Protein AF-A0A5C3N6C1-F1 (afdb_monomer)

Structure (mmCIF, N/CA/C/O backbone):
data_AF-A0A5C3N6C1-F1
#
_entry.id   AF-A0A5C3N6C1-F1
#
loop_
_atom_site.group_PDB
_atom_site.id
_atom_site.type_symbol
_atom_site.label_atom_id
_atom_site.label_alt_id
_atom_site.label_comp_id
_atom_site.label_asym_id
_atom_site.label_entity_id
_atom_site.label_seq_id
_atom_site.pdbx_PDB_ins_code
_atom_site.Cartn_x
_atom_site.Cartn_y
_atom_site.Cartn_z
_atom_site.occupancy
_atom_site.B_iso_or_equiv
_atom_site.auth_seq_id
_atom_site.auth_comp_id
_atom_site.auth_asym_id
_atom_site.auth_atom_id
_atom_site.pdbx_PDB_model_num
ATOM 1 N N . MET A 1 1 ? -7.745 -26.606 -35.638 1.00 42.84 1 MET A N 1
ATOM 2 C CA . MET A 1 1 ? -8.117 -26.390 -34.227 1.00 42.84 1 MET A CA 1
ATOM 3 C C . MET A 1 1 ? -8.055 -27.722 -33.511 1.00 42.84 1 MET A C 1
ATOM 5 O O . MET A 1 1 ? -8.622 -28.673 -34.033 1.00 42.84 1 MET A O 1
ATOM 9 N N . PRO A 1 2 ? -7.342 -27.792 -32.382 1.00 32.56 2 PRO A N 1
ATOM 10 C CA . PRO A 1 2 ? -7.834 -28.595 -31.274 1.00 32.56 2 PRO A CA 1
ATOM 11 C C . PRO A 1 2 ? -7.885 -27.796 -29.965 1.00 32.56 2 PRO A C 1
ATOM 13 O O . PRO A 1 2 ? -7.080 -26.894 -29.722 1.00 32.56 2 PRO A O 1
ATOM 16 N N . ASP A 1 3 ? -8.876 -28.164 -29.162 1.00 33.19 3 ASP A N 1
ATOM 17 C CA . ASP A 1 3 ? -9.149 -27.728 -27.801 1.00 33.19 3 ASP A CA 1
ATOM 18 C C . ASP A 1 3 ? -7.950 -27.902 -26.864 1.00 33.19 3 ASP A C 1
ATOM 20 O O . ASP A 1 3 ? -7.350 -28.975 -26.787 1.00 33.19 3 ASP A O 1
ATOM 24 N N . VAL A 1 4 ? -7.669 -26.873 -26.061 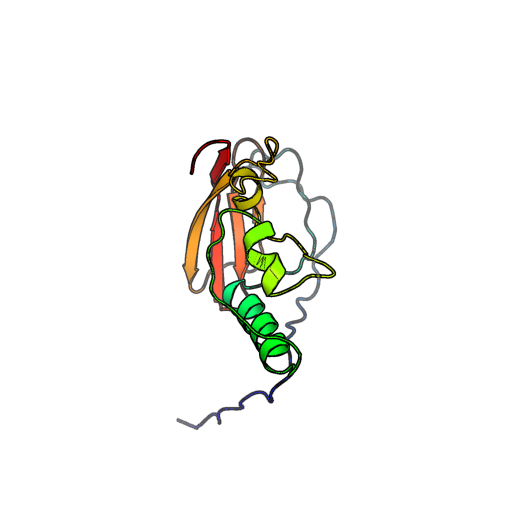1.00 37.34 4 VAL A N 1
ATOM 25 C CA . VAL A 1 4 ? -6.938 -27.036 -24.800 1.00 37.34 4 VAL A CA 1
ATOM 26 C C . VAL A 1 4 ? -7.875 -26.640 -23.671 1.00 37.34 4 VAL A C 1
ATOM 28 O O . VAL A 1 4 ? -8.143 -25.471 -23.401 1.00 37.34 4 VAL A O 1
ATOM 31 N N . CYS A 1 5 ? -8.388 -27.701 -23.063 1.00 30.28 5 CYS A N 1
ATOM 32 C CA . CYS A 1 5 ? -9.184 -27.770 -21.858 1.00 30.28 5 CYS A CA 1
ATOM 33 C C . CYS A 1 5 ? -8.723 -26.769 -20.785 1.00 30.28 5 CYS A C 1
ATOM 35 O O . CYS A 1 5 ? -7.548 -26.708 -20.418 1.00 30.28 5 CYS A O 1
ATOM 37 N N . SER A 1 6 ? -9.679 -26.011 -20.244 1.00 43.25 6 SER A N 1
ATOM 38 C CA . SER A 1 6 ? -9.482 -25.141 -19.091 1.00 43.25 6 SER A CA 1
ATOM 39 C C . SER A 1 6 ? -9.089 -25.967 -17.862 1.00 43.25 6 SER A C 1
ATOM 41 O O . SER A 1 6 ? -9.940 -26.608 -17.243 1.00 43.25 6 SER A O 1
ATOM 43 N N . SER A 1 7 ? -7.822 -25.935 -17.457 1.00 37.44 7 SER A N 1
ATOM 44 C CA . SER A 1 7 ? -7.437 -26.379 -16.118 1.00 37.44 7 SER A CA 1
ATOM 45 C C . SER A 1 7 ? -7.660 -25.221 -15.145 1.00 37.44 7 SER A C 1
ATOM 47 O O . SER A 1 7 ? -6.820 -24.326 -15.023 1.00 37.44 7 SER A O 1
ATOM 49 N N . ARG A 1 8 ? -8.817 -25.200 -14.475 1.00 34.34 8 ARG A N 1
ATOM 50 C CA . ARG A 1 8 ? -9.004 -24.365 -13.282 1.00 34.34 8 ARG A CA 1
ATOM 51 C C . ARG A 1 8 ? -8.090 -24.908 -12.185 1.00 34.34 8 ARG A C 1
ATOM 53 O O . ARG A 1 8 ? -8.181 -26.084 -11.846 1.00 34.34 8 ARG A O 1
ATOM 60 N N . SER A 1 9 ? -7.221 -24.063 -11.646 1.00 38.84 9 SER A N 1
ATOM 61 C CA . SER A 1 9 ? -6.428 -24.386 -10.458 1.00 38.84 9 SER A CA 1
ATOM 62 C C . SER A 1 9 ? -7.362 -24.579 -9.251 1.00 38.84 9 SER A C 1
ATOM 64 O O . SER A 1 9 ? -8.308 -23.797 -9.111 1.00 38.84 9 SER A O 1
ATOM 66 N N . PRO A 1 10 ? -7.142 -25.583 -8.383 1.00 37.09 10 PRO A N 1
ATOM 67 C CA . PRO A 1 10 ? -7.954 -25.769 -7.184 1.00 37.09 10 PRO A CA 1
ATOM 68 C C . PRO A 1 10 ? -7.768 -24.609 -6.182 1.00 37.09 10 PRO A C 1
ATOM 70 O O . PRO A 1 10 ? -6.730 -23.935 -6.200 1.00 37.09 10 PRO A O 1
ATOM 73 N N . PRO A 1 11 ? -8.751 -24.358 -5.294 1.00 35.53 11 PRO A N 1
ATOM 74 C CA . PRO A 1 11 ? -8.662 -23.295 -4.297 1.00 35.53 11 PRO A CA 1
ATOM 75 C C . PRO A 1 11 ? -7.517 -23.588 -3.317 1.00 35.53 11 PRO A C 1
ATOM 77 O O . PRO A 1 11 ? -7.449 -24.679 -2.759 1.00 35.53 11 PRO A O 1
ATOM 80 N N . GLY A 1 12 ? -6.622 -22.618 -3.107 1.00 44.41 12 GLY A N 1
ATOM 81 C CA . GLY A 1 12 ? -5.518 -22.718 -2.139 1.00 44.41 12 GLY A CA 1
ATOM 82 C C . GLY A 1 12 ? -4.121 -22.918 -2.737 1.00 44.41 12 GLY A C 1
ATOM 83 O O . GLY A 1 12 ? -3.141 -22.923 -1.997 1.00 44.41 12 GLY A O 1
ATOM 84 N N . GLN A 1 13 ? -3.988 -23.028 -4.062 1.00 40.03 13 GLN A N 1
ATOM 85 C CA . GLN A 1 13 ? -2.681 -23.129 -4.714 1.00 40.03 13 GLN A CA 1
ATOM 86 C C . GLN A 1 13 ? -2.211 -21.753 -5.211 1.00 40.03 13 GLN A C 1
ATOM 88 O O . GLN A 1 13 ? -2.852 -21.142 -6.068 1.00 40.03 13 GLN A O 1
ATOM 93 N N . LEU A 1 14 ? -1.086 -21.256 -4.676 1.00 42.78 14 LEU A N 1
ATOM 94 C CA . LEU A 1 14 ? -0.426 -20.043 -5.176 1.00 42.78 14 LEU A CA 1
ATOM 95 C C . LEU A 1 14 ? -0.193 -20.167 -6.694 1.00 42.78 14 LEU A C 1
ATOM 97 O O . LEU A 1 14 ? 0.374 -21.172 -7.138 1.00 42.78 14 LEU A O 1
ATOM 101 N N . PRO A 1 15 ? -0.595 -19.174 -7.506 1.00 41.94 15 PRO A N 1
ATOM 102 C CA . PRO A 1 15 ? -0.443 -19.261 -8.948 1.00 41.94 15 PRO A CA 1
ATOM 103 C C . PRO A 1 15 ? 1.047 -19.243 -9.314 1.00 41.94 15 PRO A C 1
ATOM 105 O O . PRO A 1 15 ? 1.757 -18.280 -9.048 1.00 41.94 15 PRO A O 1
ATOM 108 N N . HIS A 1 16 ? 1.494 -20.341 -9.928 1.00 44.12 16 HIS A N 1
ATOM 109 C CA . HIS A 1 16 ? 2.732 -20.509 -10.692 1.00 44.12 16 HIS A CA 1
ATOM 110 C C . HIS A 1 16 ? 3.988 -19.820 -10.128 1.00 44.12 16 HIS A C 1
ATOM 112 O O . HIS A 1 16 ? 4.385 -18.738 -10.561 1.00 44.12 16 HIS A O 1
ATOM 118 N N . ARG A 1 17 ? 4.721 -20.537 -9.269 1.00 36.84 17 ARG A N 1
ATOM 119 C CA . ARG A 1 17 ? 6.146 -20.272 -9.030 1.00 36.84 17 ARG A CA 1
ATOM 120 C C . ARG A 1 17 ? 6.921 -20.554 -10.322 1.00 36.84 17 ARG A C 1
ATOM 122 O O . ARG A 1 17 ? 7.340 -21.681 -10.563 1.00 36.84 17 ARG A O 1
ATOM 129 N N . LYS A 1 18 ? 7.122 -19.543 -11.168 1.00 31.64 18 LYS A N 1
ATOM 130 C CA . LYS A 1 18 ? 8.184 -19.605 -12.178 1.00 31.64 18 LYS A CA 1
ATOM 131 C C . LYS A 1 18 ? 9.514 -19.495 -11.436 1.00 31.64 18 LYS A C 1
ATOM 133 O O . LYS A 1 18 ? 9.838 -18.426 -10.929 1.00 31.64 18 LYS A O 1
ATOM 138 N N . SER A 1 19 ? 10.268 -20.590 -11.331 1.00 30.69 19 SER A N 1
ATOM 139 C CA . SER A 1 19 ? 11.676 -20.493 -10.947 1.00 30.69 19 SER A CA 1
ATOM 140 C C . SER A 1 19 ? 12.424 -19.845 -12.107 1.00 30.69 19 SER A C 1
ATOM 142 O O . SER A 1 19 ? 12.653 -20.470 -13.141 1.00 30.69 19 SER A O 1
ATOM 144 N N . ILE A 1 20 ? 12.751 -18.569 -11.955 1.00 37.72 20 ILE A N 1
ATOM 145 C CA . ILE A 1 20 ? 13.716 -17.900 -12.819 1.00 37.72 20 ILE A CA 1
ATOM 146 C C . ILE A 1 20 ? 15.091 -18.367 -12.336 1.00 37.72 20 ILE A C 1
ATOM 148 O O . ILE A 1 20 ? 15.438 -18.162 -11.173 1.00 37.72 20 ILE A O 1
ATOM 152 N N . THR A 1 21 ? 15.833 -19.067 -13.194 1.00 28.64 21 THR A N 1
ATOM 153 C CA . THR A 1 21 ? 17.236 -19.424 -12.950 1.00 28.64 21 THR A CA 1
ATOM 154 C C . THR A 1 21 ? 18.025 -18.151 -12.646 1.00 28.64 21 THR A C 1
ATOM 156 O O . THR A 1 21 ? 17.948 -17.187 -13.402 1.00 28.64 21 THR A O 1
ATOM 159 N N . VAL A 1 22 ? 18.737 -18.144 -11.519 1.00 38.97 22 VAL A N 1
ATOM 160 C CA . VAL A 1 22 ? 19.405 -16.969 -10.941 1.00 38.97 22 VAL A CA 1
ATOM 161 C C . VAL A 1 22 ? 20.630 -16.579 -11.780 1.00 38.97 22 VAL A C 1
ATOM 163 O O . VAL A 1 22 ? 21.584 -17.357 -11.815 1.00 38.97 22 VAL A O 1
ATOM 166 N N . PRO A 1 23 ? 20.683 -15.391 -12.414 1.00 39.47 23 PRO A N 1
ATOM 167 C CA . PRO A 1 23 ? 21.930 -14.861 -12.937 1.00 39.47 23 PRO A CA 1
ATOM 168 C C . PRO A 1 23 ? 22.656 -14.087 -11.826 1.00 39.47 23 PRO A C 1
ATOM 170 O O . PRO A 1 23 ? 22.055 -13.279 -11.122 1.00 39.47 23 PRO A O 1
ATOM 173 N N . HIS A 1 24 ? 23.947 -14.384 -11.677 1.00 42.53 24 HIS A N 1
ATOM 174 C CA . HIS A 1 24 ? 25.001 -13.665 -10.949 1.00 42.53 24 HIS A CA 1
ATOM 175 C C . HIS A 1 24 ? 24.584 -12.581 -9.933 1.00 42.53 24 HIS A C 1
ATOM 177 O O . HIS A 1 24 ? 24.214 -11.462 -10.286 1.00 42.53 24 HIS A O 1
ATOM 183 N N . HIS A 1 25 ? 24.789 -12.876 -8.647 1.00 48.03 25 HIS A N 1
ATOM 184 C CA . HIS A 1 25 ? 24.883 -11.864 -7.595 1.00 48.03 25 HIS A CA 1
ATOM 185 C C . HIS A 1 25 ? 26.283 -11.246 -7.630 1.00 48.03 25 HIS A C 1
ATOM 187 O O . HIS A 1 25 ? 27.273 -11.927 -7.371 1.00 48.03 25 HIS A O 1
ATOM 193 N N . GLY A 1 26 ? 26.375 -9.968 -7.984 1.00 49.03 26 GLY A N 1
ATOM 194 C CA . GLY A 1 26 ? 27.648 -9.261 -8.041 1.00 49.03 26 GLY A CA 1
ATOM 195 C C . GLY A 1 26 ? 27.472 -7.765 -8.298 1.00 49.03 26 GLY A C 1
ATOM 196 O O . GLY A 1 26 ? 26.411 -7.340 -8.767 1.00 49.03 26 GLY A O 1
ATOM 197 N N . PRO A 1 27 ? 28.488 -6.948 -7.976 1.00 52.56 27 PRO A N 1
ATOM 198 C CA . PRO A 1 27 ? 28.502 -5.545 -8.361 1.00 52.56 27 PRO A CA 1
ATOM 199 C C . PRO A 1 27 ? 28.469 -5.455 -9.886 1.00 52.56 27 PRO A C 1
ATOM 201 O O . PRO A 1 27 ? 29.289 -6.071 -10.568 1.00 52.56 27 PRO A O 1
ATOM 204 N N . ILE A 1 28 ? 27.529 -4.682 -10.424 1.00 60.88 28 ILE A N 1
ATOM 205 C CA . ILE A 1 28 ? 27.489 -4.410 -11.859 1.00 60.88 28 ILE A CA 1
ATOM 206 C C . ILE A 1 28 ? 27.961 -2.986 -12.067 1.00 60.88 28 ILE A C 1
ATOM 208 O O . ILE A 1 28 ? 27.491 -2.050 -11.415 1.00 60.88 28 ILE A O 1
ATOM 212 N N . ARG A 1 29 ? 28.897 -2.814 -13.001 1.00 54.25 29 ARG A N 1
ATOM 213 C CA . ARG A 1 29 ? 29.249 -1.489 -13.494 1.00 54.25 29 ARG A CA 1
ATOM 214 C C . ARG A 1 29 ? 27.995 -0.921 -14.150 1.00 54.25 29 ARG A C 1
ATOM 216 O O . ARG A 1 29 ? 27.509 -1.483 -15.129 1.00 54.25 29 ARG A O 1
ATOM 223 N N . ALA A 1 30 ? 27.442 0.137 -13.564 1.00 59.12 30 ALA A N 1
ATOM 224 C CA . ALA A 1 30 ? 26.261 0.782 -14.109 1.00 59.12 30 ALA A CA 1
ATOM 225 C C . ALA A 1 30 ? 26.495 1.123 -15.588 1.00 59.12 30 ALA A C 1
ATOM 227 O O . ALA A 1 30 ? 27.621 1.462 -15.970 1.00 59.12 30 ALA A O 1
ATOM 228 N N . ALA A 1 31 ? 25.457 0.981 -16.420 1.00 60.16 31 ALA A N 1
ATOM 229 C CA . ALA A 1 31 ? 25.572 1.268 -17.845 1.00 60.16 31 ALA A CA 1
ATOM 230 C C . ALA A 1 31 ? 26.206 2.662 -18.028 1.00 60.16 31 ALA A C 1
ATOM 232 O O . ALA A 1 31 ? 25.782 3.593 -17.345 1.00 60.16 31 ALA A O 1
ATOM 233 N N . PRO A 1 32 ? 27.196 2.847 -18.922 1.00 56.00 32 PRO A N 1
ATOM 234 C CA . PRO A 1 32 ? 27.931 4.112 -19.032 1.00 56.00 32 PRO A CA 1
ATOM 235 C C . PRO A 1 32 ? 27.037 5.349 -19.222 1.00 56.00 32 PRO A C 1
ATOM 237 O O . PRO A 1 32 ? 27.398 6.438 -18.797 1.00 56.00 32 PRO A O 1
ATOM 240 N N . ALA A 1 33 ? 25.849 5.170 -19.809 1.00 65.62 33 ALA A N 1
ATOM 241 C CA . ALA A 1 33 ? 24.857 6.221 -20.028 1.00 65.62 33 ALA A CA 1
ATOM 242 C C . ALA A 1 33 ? 23.974 6.547 -18.803 1.00 65.62 33 ALA A C 1
ATOM 244 O O . ALA A 1 33 ? 23.205 7.502 -18.844 1.00 65.62 33 ALA A O 1
ATOM 245 N N . SER A 1 34 ? 24.027 5.764 -17.720 1.00 68.81 34 SER A N 1
ATOM 246 C CA . SER A 1 34 ? 23.097 5.907 -16.592 1.00 68.81 34 SER A CA 1
ATOM 247 C C . SER A 1 34 ? 23.551 6.906 -15.526 1.00 68.81 34 SER A C 1
ATOM 249 O O . SER A 1 34 ? 22.789 7.160 -14.595 1.00 68.81 34 SER A O 1
ATOM 251 N N . ASN A 1 35 ? 24.785 7.427 -15.602 1.00 77.56 35 ASN A N 1
ATOM 252 C CA . ASN A 1 35 ? 25.402 8.309 -14.596 1.00 77.56 35 ASN A CA 1
ATOM 253 C C . ASN A 1 35 ? 25.310 7.790 -13.142 1.00 77.56 35 ASN A C 1
ATOM 255 O O . ASN A 1 35 ? 25.429 8.560 -12.187 1.00 77.56 35 ASN A O 1
ATOM 259 N N . ALA A 1 36 ? 25.076 6.489 -12.943 1.00 81.44 36 ALA A N 1
ATOM 260 C CA . ALA A 1 36 ? 24.922 5.918 -11.613 1.00 81.44 36 ALA A CA 1
ATOM 261 C C . ALA A 1 36 ? 26.295 5.571 -11.030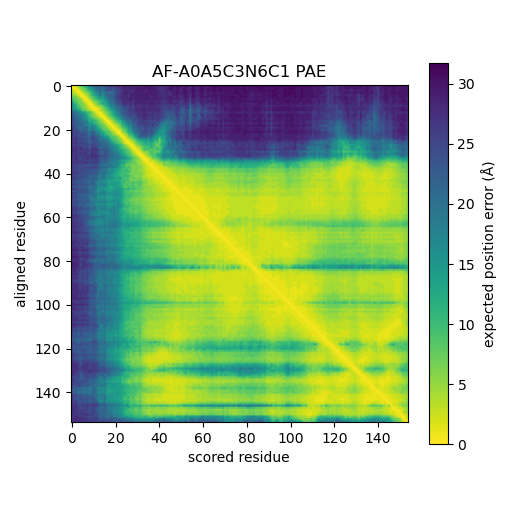 1.00 81.44 36 ALA A C 1
ATOM 263 O O . ALA A 1 36 ? 27.134 4.965 -11.694 1.00 81.44 36 ALA A O 1
ATOM 264 N N . LYS A 1 37 ? 26.516 5.949 -9.768 1.00 85.06 37 LYS A N 1
ATOM 265 C CA . LYS A 1 37 ? 27.793 5.719 -9.072 1.00 85.06 37 LYS A CA 1
ATOM 266 C C . LYS A 1 37 ? 27.986 4.256 -8.661 1.00 85.06 37 LYS A C 1
ATOM 268 O O . LYS A 1 37 ? 29.116 3.791 -8.585 1.00 85.06 37 LYS A O 1
ATOM 273 N N . ILE A 1 38 ? 26.889 3.555 -8.364 1.00 85.75 38 ILE A N 1
ATOM 274 C CA . ILE A 1 38 ? 26.866 2.181 -7.845 1.00 85.75 38 ILE A CA 1
ATOM 275 C C . ILE A 1 38 ? 25.692 1.439 -8.496 1.00 85.75 38 ILE A C 1
ATOM 277 O O . ILE A 1 38 ? 24.623 2.022 -8.676 1.00 85.75 38 ILE A O 1
ATOM 281 N N . GLY A 1 39 ? 25.893 0.162 -8.834 1.00 87.38 39 GLY A N 1
ATOM 282 C CA . GLY A 1 39 ? 24.861 -0.744 -9.338 1.00 87.38 39 GLY A CA 1
ATOM 283 C C . GLY A 1 39 ? 24.930 -2.107 -8.645 1.00 87.38 39 GLY A C 1
ATOM 284 O O . GLY A 1 39 ? 26.016 -2.653 -8.442 1.00 87.38 39 GLY A O 1
ATOM 285 N N . ILE A 1 40 ? 23.769 -2.649 -8.273 1.00 88.25 40 ILE A N 1
ATOM 286 C CA . ILE A 1 40 ? 23.626 -3.951 -7.607 1.00 88.25 40 ILE A CA 1
ATOM 287 C C . ILE A 1 40 ? 22.503 -4.719 -8.299 1.00 88.25 40 ILE A C 1
ATOM 289 O O . ILE A 1 40 ? 21.446 -4.147 -8.560 1.00 88.25 40 ILE A O 1
ATOM 293 N N . THR A 1 41 ? 22.715 -6.015 -8.525 1.00 90.69 41 THR A N 1
ATOM 294 C CA . THR A 1 41 ? 21.679 -6.929 -9.018 1.00 90.69 41 THR A CA 1
ATOM 295 C C . THR A 1 41 ? 21.471 -8.074 -8.050 1.00 90.69 41 THR A C 1
ATOM 297 O O . THR A 1 41 ? 22.419 -8.684 -7.556 1.00 90.69 41 THR A O 1
ATOM 300 N N . TYR A 1 42 ? 20.203 -8.357 -7.783 1.00 88.44 42 TYR A N 1
ATOM 301 C CA . TYR A 1 42 ? 19.766 -9.395 -6.868 1.00 88.44 42 TYR A CA 1
ATOM 302 C C . TYR A 1 42 ? 18.368 -9.878 -7.255 1.00 88.44 42 TYR A C 1
ATOM 304 O O . TYR A 1 42 ? 17.652 -9.238 -8.028 1.00 88.44 42 TYR A O 1
ATOM 312 N N . THR A 1 43 ? 17.974 -11.023 -6.706 1.00 91.69 43 THR A N 1
ATOM 313 C CA . THR A 1 43 ? 16.621 -11.560 -6.858 1.00 91.69 43 THR A CA 1
ATOM 314 C C . THR A 1 43 ? 15.738 -11.044 -5.727 1.00 91.69 43 THR A C 1
ATOM 316 O O . THR A 1 43 ? 16.119 -11.113 -4.562 1.00 91.69 43 THR A O 1
ATOM 319 N N . SER A 1 44 ? 14.550 -10.548 -6.072 1.00 91.69 44 SER A N 1
ATOM 320 C CA . SER A 1 44 ? 13.556 -10.050 -5.117 1.00 91.69 44 SER A CA 1
ATOM 321 C C . SER A 1 44 ? 12.178 -10.659 -5.386 1.00 91.69 44 SER A C 1
ATOM 323 O O . SER A 1 44 ? 11.985 -11.387 -6.363 1.00 91.69 44 SER A O 1
ATOM 325 N N . LEU A 1 45 ? 11.217 -10.359 -4.516 1.00 92.25 45 LEU A N 1
ATOM 326 C CA . LEU A 1 45 ? 9.816 -10.741 -4.655 1.00 92.25 45 LEU A CA 1
ATOM 327 C C . LEU A 1 45 ? 8.977 -9.523 -5.041 1.00 92.25 45 LEU A C 1
ATOM 329 O O . LEU A 1 45 ? 9.198 -8.422 -4.544 1.00 92.25 45 LEU A O 1
ATOM 333 N N . VAL A 1 46 ? 7.974 -9.744 -5.891 1.00 92.00 46 VAL A N 1
ATOM 334 C CA . VAL A 1 46 ? 6.980 -8.725 -6.243 1.00 92.00 46 VAL A CA 1
ATOM 335 C C . VAL A 1 46 ? 5.594 -9.246 -5.936 1.00 92.00 46 VAL A C 1
ATOM 337 O O . VAL A 1 46 ? 5.218 -10.340 -6.356 1.00 92.00 46 VAL A O 1
ATOM 340 N N . LEU A 1 47 ? 4.812 -8.421 -5.249 1.00 92.50 47 LEU A N 1
ATOM 341 C CA . LEU A 1 47 ? 3.394 -8.655 -5.034 1.00 92.50 47 LEU A CA 1
ATOM 342 C C . LEU A 1 47 ? 2.592 -7.763 -5.975 1.00 92.50 47 LEU A C 1
ATOM 344 O O . LEU A 1 47 ? 2.909 -6.594 -6.178 1.00 92.50 47 LEU A O 1
ATOM 348 N N . THR A 1 48 ? 1.528 -8.318 -6.548 1.00 94.19 48 THR A N 1
ATOM 349 C CA . THR A 1 48 ? 0.530 -7.530 -7.282 1.00 94.19 48 THR A CA 1
ATOM 350 C C . THR A 1 48 ? -0.518 -7.076 -6.267 1.00 94.19 48 THR A C 1
ATOM 352 O O . THR A 1 48 ? -1.233 -7.945 -5.764 1.00 94.19 48 THR A O 1
ATOM 355 N N . PRO A 1 49 ? -0.619 -5.773 -5.922 1.00 92.75 49 PRO A N 1
ATOM 356 C CA . PRO A 1 49 ? -1.395 -5.341 -4.757 1.00 92.75 49 PRO A CA 1
ATOM 357 C C . PRO A 1 49 ? -2.867 -5.745 -4.810 1.00 92.75 49 PRO A C 1
ATOM 359 O O . PRO A 1 49 ? -3.385 -6.261 -3.829 1.00 92.75 49 PRO A O 1
ATOM 362 N N . SER A 1 50 ? -3.520 -5.588 -5.965 1.00 92.00 50 SER A N 1
ATOM 363 C CA . SER A 1 50 ? -4.918 -5.992 -6.152 1.00 92.00 50 SER A CA 1
ATOM 364 C C . SER A 1 50 ? -5.118 -7.481 -5.872 1.00 92.00 50 SER A C 1
ATOM 366 O O . SER A 1 50 ? -5.964 -7.843 -5.065 1.00 92.00 50 SER A O 1
ATOM 368 N N . THR A 1 51 ? -4.295 -8.347 -6.464 1.00 93.88 51 THR A N 1
ATOM 369 C CA . THR A 1 51 ? -4.364 -9.799 -6.247 1.00 93.88 51 THR A CA 1
ATOM 370 C C . THR A 1 51 ? -4.067 -10.178 -4.798 1.00 93.88 51 THR A C 1
ATOM 372 O O . THR A 1 51 ? -4.768 -11.004 -4.218 1.00 93.88 51 THR A O 1
ATOM 375 N N . TYR A 1 52 ? -3.028 -9.586 -4.206 1.00 95.44 52 TYR A N 1
ATOM 376 C CA . TYR A 1 52 ? -2.584 -9.943 -2.861 1.00 95.44 52 TYR A CA 1
ATOM 377 C C . TYR A 1 52 ? -3.572 -9.486 -1.784 1.00 95.44 52 TYR A C 1
ATOM 379 O O . TYR A 1 52 ? -3.893 -10.260 -0.887 1.00 95.44 52 TYR A O 1
ATOM 387 N N . LEU A 1 53 ? -4.116 -8.271 -1.900 1.00 96.50 53 LEU A N 1
ATOM 388 C CA . LEU A 1 53 ? -5.135 -7.779 -0.974 1.00 96.50 53 LEU A CA 1
ATOM 389 C C . LEU A 1 53 ? -6.426 -8.590 -1.093 1.00 96.50 53 LEU A C 1
ATOM 391 O O . LEU A 1 53 ? -6.962 -8.998 -0.071 1.00 96.50 53 LEU A O 1
ATOM 395 N N . THR A 1 54 ? -6.881 -8.917 -2.309 1.00 96.56 54 THR A N 1
ATOM 396 C CA . THR A 1 54 ? -8.042 -9.805 -2.488 1.00 96.56 54 THR A CA 1
ATOM 397 C C . THR A 1 54 ? -7.808 -11.180 -1.861 1.00 96.56 54 THR A C 1
ATOM 399 O O . THR A 1 54 ? -8.708 -11.713 -1.214 1.00 96.56 54 THR A O 1
ATOM 402 N N . TYR A 1 55 ? -6.603 -11.742 -1.997 1.00 96.38 55 TYR A N 1
ATOM 403 C CA . TYR A 1 55 ? -6.241 -12.991 -1.331 1.00 96.38 55 TYR A CA 1
ATOM 404 C C . TYR A 1 55 ? -6.333 -12.869 0.197 1.00 96.38 55 TYR A C 1
ATOM 406 O O . TYR A 1 55 ? -7.051 -13.654 0.815 1.00 96.38 55 TYR A O 1
ATOM 414 N N . LEU A 1 56 ? -5.698 -11.862 0.806 1.00 96.81 56 LEU A N 1
ATOM 415 C CA . LEU A 1 56 ? -5.762 -11.647 2.257 1.00 96.81 56 LEU A CA 1
ATOM 416 C C . LEU A 1 56 ? -7.200 -11.449 2.749 1.00 96.81 56 LEU A C 1
ATOM 418 O O . LEU A 1 56 ? -7.615 -12.083 3.715 1.00 96.81 56 LEU A O 1
ATOM 422 N N . THR A 1 57 ? -7.988 -10.628 2.054 1.00 96.69 57 THR A N 1
ATOM 423 C CA . THR A 1 57 ? -9.403 -10.413 2.375 1.00 96.69 57 THR A CA 1
ATOM 424 C C . THR A 1 57 ? -10.199 -11.718 2.301 1.00 96.69 57 THR A C 1
ATOM 426 O O . THR A 1 57 ? -11.026 -11.972 3.172 1.00 96.69 57 THR A O 1
ATOM 429 N N . SER A 1 58 ? -9.916 -12.595 1.329 1.00 97.12 58 SER A N 1
ATOM 430 C CA . SER A 1 58 ? -10.577 -13.906 1.236 1.00 97.12 58 SER A CA 1
ATOM 431 C C . SER A 1 58 ? -10.243 -14.841 2.404 1.00 97.12 58 SER A C 1
ATOM 433 O O . SER A 1 58 ? -11.132 -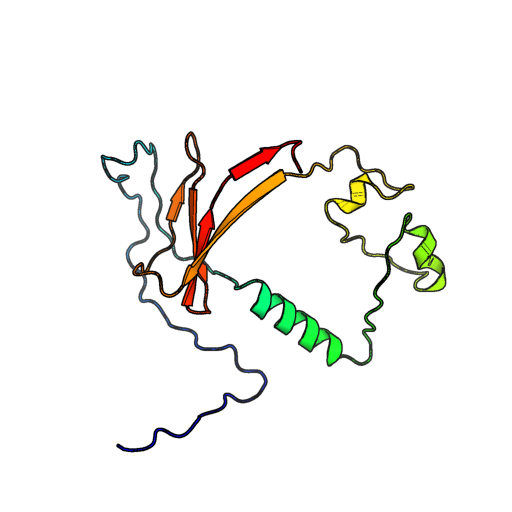15.544 2.882 1.00 97.12 58 SER A O 1
ATOM 435 N N . LEU A 1 59 ? -9.003 -14.812 2.912 1.00 96.81 59 LEU A N 1
ATOM 436 C CA . LEU A 1 59 ? -8.613 -15.592 4.092 1.00 96.81 59 LEU A CA 1
ATOM 437 C C . LEU A 1 59 ? -9.392 -15.147 5.332 1.00 96.81 59 LEU A C 1
ATOM 439 O O . LEU A 1 59 ? -9.848 -15.980 6.110 1.00 96.81 59 LEU A O 1
ATOM 443 N N . PHE A 1 60 ? -9.575 -13.837 5.497 1.00 96.50 60 PHE A N 1
ATOM 444 C CA . PHE A 1 60 ? -10.339 -13.294 6.613 1.00 96.50 60 PHE A CA 1
ATOM 445 C C . PHE A 1 60 ? -11.838 -13.568 6.486 1.00 96.50 60 PHE A C 1
ATOM 447 O O . PHE A 1 60 ? -12.454 -13.937 7.476 1.00 96.50 60 PHE A O 1
ATOM 454 N N . HIS A 1 61 ? -12.418 -13.482 5.285 1.00 95.62 61 HIS A N 1
ATOM 455 C CA . HIS A 1 61 ? -13.825 -13.845 5.070 1.00 95.62 61 HIS A CA 1
ATOM 456 C C . HIS A 1 61 ? -14.126 -15.327 5.317 1.00 95.62 61 HIS A C 1
ATOM 458 O O . HIS A 1 61 ? -15.257 -15.664 5.652 1.00 95.62 61 HIS A O 1
ATOM 464 N N . ALA A 1 62 ? -13.141 -16.212 5.151 1.00 95.56 62 ALA A N 1
ATOM 465 C CA . ALA A 1 62 ? -13.295 -17.625 5.484 1.00 95.56 62 ALA A CA 1
ATOM 466 C C . ALA A 1 62 ? -13.291 -17.886 7.004 1.00 95.56 62 ALA A C 1
ATOM 468 O O . ALA A 1 62 ? -13.697 -18.963 7.438 1.00 95.56 62 ALA A O 1
ATOM 469 N N . SER A 1 63 ? -12.834 -16.924 7.813 1.00 95.25 63 SER A N 1
ATOM 470 C CA . SER A 1 63 ? -12.834 -17.026 9.271 1.00 95.25 63 SER A CA 1
ATOM 471 C C . SER A 1 63 ? -14.171 -16.543 9.844 1.00 95.25 63 SER A C 1
ATOM 473 O O . SER A 1 63 ? -14.542 -15.392 9.615 1.00 95.25 63 SER A O 1
ATOM 475 N N . PRO A 1 64 ? -14.874 -17.349 10.663 1.00 94.00 64 PRO A N 1
ATOM 476 C CA . PRO A 1 64 ? -16.111 -16.911 11.316 1.00 94.00 64 PRO A CA 1
ATOM 477 C C . PRO A 1 64 ? -15.875 -15.814 12.369 1.00 94.00 64 PRO A C 1
ATOM 479 O O . PRO A 1 64 ? -16.824 -15.178 12.815 1.00 94.00 64 PRO A O 1
ATOM 482 N N . ASN A 1 65 ? -14.618 -15.582 12.758 1.00 93.88 65 ASN A N 1
ATOM 483 C CA . ASN A 1 65 ? -14.240 -14.647 13.818 1.00 93.88 65 ASN A CA 1
ATOM 484 C C . ASN A 1 65 ? -13.898 -13.243 13.297 1.00 93.88 65 ASN A C 1
ATOM 486 O O . ASN A 1 65 ? -13.436 -12.408 14.071 1.00 93.88 65 ASN A O 1
ATOM 490 N N . VAL A 1 66 ? -14.056 -12.981 11.995 1.00 95.25 66 VAL A N 1
ATOM 491 C CA . VAL A 1 66 ? -13.722 -11.682 11.399 1.00 95.25 66 VAL A CA 1
ATOM 492 C C . VAL A 1 66 ? -14.940 -11.091 10.706 1.00 95.25 66 VAL A C 1
ATOM 494 O O . VAL A 1 66 ? -15.489 -11.670 9.772 1.00 95.25 66 VAL A O 1
ATOM 497 N N . ALA A 1 67 ? -15.320 -9.889 11.131 1.00 92.94 67 ALA A N 1
ATOM 498 C CA . ALA A 1 67 ? -16.335 -9.077 10.479 1.00 92.94 67 ALA A CA 1
ATOM 499 C C . ALA A 1 67 ? -15.688 -7.840 9.844 1.00 92.94 67 ALA A C 1
ATOM 501 O O . ALA A 1 67 ? -14.846 -7.182 10.452 1.00 92.94 67 ALA A O 1
ATOM 502 N N . PHE A 1 68 ? -16.104 -7.509 8.621 1.00 94.88 68 PHE A N 1
ATOM 503 C CA . PHE A 1 68 ? -15.689 -6.283 7.944 1.00 94.88 68 PHE A CA 1
ATOM 504 C C . PHE A 1 68 ? -16.778 -5.226 8.091 1.00 94.88 68 PHE A C 1
ATOM 506 O O . PHE A 1 68 ? -17.908 -5.426 7.649 1.00 94.88 68 PHE A O 1
ATOM 513 N N . VAL A 1 69 ? -16.416 -4.081 8.665 1.00 93.62 69 VAL A N 1
ATOM 514 C CA . VAL A 1 69 ? -17.293 -2.915 8.790 1.00 93.62 69 VAL A CA 1
ATOM 515 C C . VAL A 1 69 ? -16.649 -1.753 8.049 1.00 93.62 69 VAL A C 1
ATOM 517 O O . VAL A 1 69 ? -15.496 -1.402 8.293 1.00 93.62 69 VAL A O 1
ATOM 520 N N . ARG A 1 70 ? -17.387 -1.152 7.113 1.00 95.88 70 ARG A N 1
ATOM 521 C CA . ARG A 1 70 ? -16.943 0.064 6.430 1.00 95.88 70 ARG A CA 1
ATOM 522 C C . ARG A 1 70 ? -17.367 1.268 7.261 1.00 95.88 70 ARG A C 1
ATOM 524 O O . ARG A 1 70 ? -18.547 1.599 7.292 1.00 95.88 70 ARG A O 1
ATOM 531 N N . GLN A 1 71 ? -16.402 1.934 7.879 1.00 94.38 71 GLN A N 1
ATOM 532 C CA . GLN A 1 71 ? -16.644 3.106 8.711 1.00 94.38 71 GLN A CA 1
ATOM 533 C C . GLN A 1 71 ? -15.533 4.138 8.509 1.00 94.38 71 GLN A C 1
ATOM 535 O O . GLN A 1 71 ? -14.376 3.791 8.272 1.00 94.38 71 GLN A O 1
ATOM 540 N N . THR A 1 72 ? -15.896 5.413 8.591 1.00 95.81 72 THR A N 1
ATOM 541 C CA . THR A 1 72 ? -14.954 6.528 8.716 1.00 95.81 72 THR A CA 1
ATOM 542 C C . THR A 1 72 ? -15.139 7.103 10.110 1.00 95.81 72 THR A C 1
ATOM 544 O O . THR A 1 72 ? -16.269 7.379 10.502 1.00 95.81 72 THR A O 1
ATOM 547 N N . ILE A 1 73 ? -14.046 7.232 10.854 1.00 95.31 73 ILE A N 1
ATOM 548 C CA . ILE A 1 73 ? -14.037 7.711 12.238 1.00 95.31 73 ILE A CA 1
ATOM 549 C C . ILE A 1 73 ? -13.215 8.990 12.331 1.00 95.31 73 ILE A C 1
ATOM 551 O O . ILE A 1 73 ? -12.270 9.177 11.559 1.00 95.31 73 ILE A O 1
ATOM 555 N N . SER A 1 74 ? -13.578 9.852 13.273 1.00 96.38 74 SER A N 1
ATOM 556 C CA . SER A 1 74 ? -12.773 11.019 13.644 1.00 96.38 74 SER A CA 1
ATOM 557 C C . SER A 1 74 ? -11.847 10.723 14.820 1.00 96.38 74 SER A C 1
ATOM 559 O O . SER A 1 74 ? -10.838 11.405 14.986 1.00 96.38 74 SER A O 1
ATOM 561 N N . ASP A 1 75 ? -12.166 9.701 15.616 1.00 95.31 75 ASP A N 1
ATOM 562 C CA . ASP A 1 75 ? -11.392 9.295 16.782 1.00 95.31 75 ASP A CA 1
ATOM 563 C C . ASP A 1 75 ? -11.435 7.771 16.981 1.00 95.31 75 ASP A C 1
ATOM 565 O O . ASP A 1 75 ? -12.385 7.111 16.566 1.00 95.31 75 ASP A O 1
ATOM 569 N N . LEU A 1 76 ? -10.430 7.193 17.644 1.00 93.12 76 LEU A N 1
ATOM 570 C CA . LEU A 1 76 ? -10.468 5.777 18.028 1.00 93.12 76 LEU A CA 1
ATOM 571 C C . LEU A 1 76 ? -11.530 5.492 19.096 1.00 93.12 76 LEU A C 1
ATOM 573 O O . LEU A 1 76 ? -12.036 4.371 19.155 1.00 93.12 76 LEU A O 1
ATOM 577 N N . ALA A 1 77 ? -11.897 6.493 19.905 1.00 92.44 77 ALA A N 1
ATOM 578 C CA . ALA A 1 77 ? -12.966 6.373 20.893 1.00 92.44 77 ALA A CA 1
ATOM 579 C C . ALA A 1 77 ? -14.312 5.960 20.264 1.00 92.44 77 ALA A C 1
ATOM 581 O O . ALA A 1 77 ? -15.094 5.248 20.896 1.00 92.44 77 ALA A O 1
ATOM 582 N N . ASP A 1 78 ? -14.540 6.319 18.994 1.00 92.88 78 ASP A N 1
ATOM 583 C CA . ASP A 1 78 ? -15.737 5.956 18.223 1.00 92.88 78 ASP A CA 1
ATOM 584 C C . ASP A 1 78 ? -15.887 4.426 18.053 1.00 92.88 78 ASP A C 1
ATOM 586 O O . ASP A 1 78 ? -16.975 3.935 17.745 1.00 92.88 78 ASP A O 1
ATOM 590 N N . LEU A 1 79 ? -14.804 3.660 18.250 1.00 93.69 79 LEU A N 1
ATOM 591 C CA . LEU A 1 79 ? -14.770 2.200 18.122 1.00 93.69 79 LEU A CA 1
ATOM 592 C C . LEU A 1 79 ? -14.922 1.454 19.455 1.00 93.69 79 LEU A C 1
ATOM 594 O O . LEU A 1 79 ? -15.106 0.237 19.434 1.00 93.69 79 LEU A O 1
ATOM 598 N N . LEU A 1 80 ? -14.890 2.143 20.601 1.00 90.25 80 LEU A N 1
ATOM 599 C CA . LEU A 1 80 ? -15.014 1.504 21.920 1.00 90.25 80 LEU A CA 1
ATOM 600 C C . LEU A 1 80 ? -16.296 0.668 22.096 1.00 90.25 80 LEU A C 1
ATOM 602 O O . LEU A 1 80 ? -16.212 -0.395 22.711 1.00 90.25 80 LEU A O 1
ATOM 606 N N . PRO A 1 81 ? -17.465 1.053 21.537 1.00 90.94 81 PRO A N 1
ATOM 607 C CA . PRO A 1 81 ? -18.657 0.204 21.586 1.00 90.94 81 PRO A CA 1
ATOM 608 C C . PRO A 1 81 ? -18.519 -1.116 20.809 1.00 90.94 81 PRO A C 1
ATOM 610 O O . PRO A 1 81 ? -19.283 -2.046 21.053 1.00 90.94 81 PRO A O 1
ATOM 613 N N . LEU A 1 82 ? -17.584 -1.190 19.854 1.00 87.56 82 LEU A N 1
ATOM 614 C CA . LEU A 1 82 ? -17.330 -2.371 19.022 1.00 87.56 82 LEU A CA 1
ATOM 615 C C . LEU A 1 82 ? -16.185 -3.234 19.566 1.00 87.56 82 LEU A C 1
ATOM 617 O O . LEU A 1 82 ? -16.170 -4.441 19.338 1.00 87.56 82 LEU A O 1
ATOM 621 N N . CYS A 1 83 ? -15.213 -2.627 20.248 1.00 86.12 83 CYS A N 1
ATOM 622 C CA . CYS A 1 83 ? -14.066 -3.318 20.823 1.00 86.12 83 CYS A CA 1
ATOM 623 C C . CYS A 1 83 ? -13.537 -2.552 22.042 1.00 86.12 83 CYS A C 1
ATOM 625 O O . CYS A 1 83 ? -13.058 -1.426 21.911 1.00 86.12 83 CYS A O 1
ATOM 627 N N . SER A 1 84 ? -13.602 -3.181 23.217 1.00 82.00 84 SER A N 1
ATOM 628 C CA . SER A 1 84 ? -13.179 -2.583 24.489 1.00 82.00 84 SER A CA 1
ATOM 629 C C . SER A 1 84 ? -11.778 -2.989 24.943 1.00 82.00 84 SER A C 1
ATOM 631 O O . SER A 1 84 ? -11.214 -2.317 25.801 1.00 82.00 84 SER A O 1
ATOM 633 N N . ASP A 1 85 ? -11.223 -4.076 24.402 1.00 93.38 85 ASP A N 1
ATOM 634 C CA . ASP A 1 85 ? -10.020 -4.693 24.972 1.00 93.38 85 ASP A CA 1
ATOM 635 C C . ASP A 1 85 ? -8.738 -4.184 24.308 1.00 93.38 85 ASP A C 1
ATOM 637 O O . ASP A 1 85 ? -7.851 -3.646 24.970 1.00 93.38 85 ASP A O 1
ATOM 641 N N . VAL A 1 86 ? -8.623 -4.359 22.988 1.00 94.50 86 VAL A N 1
ATOM 642 C CA . VAL A 1 86 ? -7.413 -4.017 22.231 1.00 94.50 86 VAL A CA 1
ATOM 643 C C . VAL A 1 86 ? -7.788 -3.470 20.861 1.00 94.50 86 VAL A C 1
ATOM 645 O O . VAL A 1 86 ? -8.344 -4.177 20.024 1.00 94.50 86 VAL A O 1
ATOM 648 N N . LEU A 1 87 ? -7.393 -2.225 20.601 1.00 93.81 87 LEU A N 1
ATOM 649 C CA . LEU A 1 87 ? -7.497 -1.595 19.288 1.00 93.81 87 LEU A CA 1
ATOM 650 C C . LEU A 1 87 ? -6.123 -1.549 18.615 1.00 93.81 87 LEU A C 1
ATOM 652 O O . LEU A 1 87 ? -5.161 -1.018 19.169 1.00 93.81 87 LEU A O 1
ATOM 656 N N . VAL A 1 88 ? -6.040 -2.065 17.387 1.00 94.19 88 VAL A N 1
ATOM 657 C CA . VAL A 1 88 ? -4.844 -1.953 16.539 1.00 94.19 88 VAL A CA 1
ATOM 658 C C . VAL A 1 88 ? -5.060 -0.835 15.523 1.00 94.19 88 VAL A C 1
ATOM 660 O O . VAL A 1 88 ? -5.851 -0.970 14.591 1.00 94.19 88 VAL A O 1
ATOM 663 N N . ASN A 1 89 ? -4.343 0.278 15.685 1.00 94.44 89 ASN A N 1
ATOM 664 C CA . ASN A 1 89 ? -4.410 1.399 14.751 1.00 94.44 89 ASN A CA 1
ATOM 665 C C . ASN A 1 89 ? -3.528 1.149 13.513 1.00 94.44 89 ASN A C 1
ATOM 667 O O . ASN A 1 89 ? -2.305 1.238 13.588 1.00 94.44 89 ASN A O 1
ATOM 671 N N . ALA A 1 90 ? -4.157 0.895 12.362 1.00 96.31 90 ALA A N 1
ATOM 672 C CA . ALA A 1 90 ? -3.496 0.736 11.062 1.00 96.31 90 ALA A CA 1
ATOM 673 C C . ALA A 1 90 ? -3.972 1.779 10.024 1.00 96.31 90 ALA A C 1
ATOM 675 O O . ALA A 1 90 ? -4.121 1.474 8.842 1.00 96.31 90 ALA A O 1
ATOM 676 N N . THR A 1 91 ? -4.242 3.017 10.455 1.00 96.25 91 THR A N 1
ATOM 677 C CA . THR A 1 91 ? -4.857 4.069 9.613 1.00 96.25 91 THR A CA 1
ATOM 678 C C . THR A 1 91 ? -3.896 4.805 8.667 1.00 96.25 91 THR A C 1
ATOM 680 O O . THR A 1 91 ? -4.335 5.635 7.866 1.00 96.25 91 THR A O 1
ATOM 683 N N . GLY A 1 92 ? -2.591 4.515 8.712 1.00 95.62 92 GLY A N 1
ATOM 684 C CA . GLY A 1 92 ? -1.587 5.146 7.847 1.00 95.62 92 GLY A CA 1
ATOM 685 C C . GLY A 1 92 ? -1.584 6.673 7.983 1.00 95.62 92 GLY A C 1
ATOM 686 O O . GLY A 1 92 ? -1.546 7.197 9.092 1.00 95.62 92 GLY A O 1
ATOM 687 N N . VAL A 1 93 ? -1.703 7.397 6.862 1.00 95.06 93 VAL A N 1
ATOM 688 C CA . VAL A 1 93 ? -1.801 8.876 6.847 1.00 95.06 93 VAL A CA 1
ATOM 689 C C . VAL A 1 93 ? -3.023 9.431 7.599 1.00 95.06 93 VAL A C 1
ATOM 691 O O . VAL A 1 93 ? -3.138 10.641 7.786 1.00 95.06 93 VAL A O 1
ATOM 694 N N . GLY A 1 94 ? -3.976 8.576 7.982 1.00 95.62 94 GLY A N 1
ATOM 695 C CA . GLY A 1 94 ? -5.112 8.946 8.823 1.00 95.62 94 GLY A CA 1
ATOM 696 C C . GLY A 1 94 ? -4.722 9.252 10.270 1.00 95.62 94 GLY A C 1
ATOM 697 O O . GLY A 1 94 ? -5.404 10.048 10.905 1.00 95.62 94 GLY A O 1
ATOM 698 N N . ALA A 1 95 ? -3.609 8.710 10.776 1.00 96.69 95 ALA A N 1
ATOM 699 C CA . ALA A 1 95 ? -3.171 8.936 12.156 1.00 96.69 95 ALA A CA 1
ATOM 700 C C . ALA A 1 95 ? -2.865 10.417 12.460 1.00 96.69 95 ALA A C 1
ATOM 702 O O . ALA A 1 95 ? -3.131 10.877 13.567 1.00 96.69 95 ALA A O 1
ATOM 703 N N . GLY A 1 96 ? -2.419 11.186 11.460 1.00 95.75 96 GLY A N 1
ATOM 704 C CA . GLY A 1 96 ? -2.249 12.643 11.561 1.00 95.75 96 GLY A CA 1
ATOM 705 C C . GLY A 1 96 ? -3.559 13.447 11.533 1.00 95.75 96 GLY A C 1
ATOM 706 O O . GLY A 1 96 ? -3.521 14.668 11.493 1.00 95.75 96 GLY A O 1
ATOM 707 N N . ARG A 1 97 ? -4.726 12.787 11.474 1.00 94.50 97 ARG A N 1
ATOM 708 C CA . ARG A 1 97 ? -6.060 13.419 11.407 1.00 94.50 97 ARG A CA 1
ATOM 709 C C . ARG A 1 97 ? -7.059 12.881 12.435 1.00 94.50 97 ARG A C 1
ATOM 711 O O . ARG A 1 97 ? -8.171 13.395 12.503 1.00 94.50 97 ARG A O 1
ATOM 718 N N . LEU A 1 98 ? -6.697 11.851 13.199 1.00 96.88 98 LEU A N 1
ATOM 719 C CA . LEU A 1 98 ? -7.519 11.353 14.303 1.00 96.88 98 LEU A CA 1
ATOM 720 C C . LEU A 1 98 ? -7.392 12.308 15.491 1.00 96.88 98 LEU A C 1
ATOM 722 O O . LEU A 1 98 ? -6.271 12.594 15.898 1.00 96.88 98 LEU A O 1
ATOM 726 N N . ASN A 1 99 ? -8.504 12.771 16.062 1.00 95.75 99 ASN A N 1
ATOM 727 C CA . ASN A 1 99 ? -8.507 13.861 17.047 1.00 95.75 99 ASN A CA 1
ATOM 728 C C . ASN A 1 99 ? -7.634 13.577 18.284 1.00 95.75 99 ASN A C 1
ATOM 730 O O . ASN A 1 99 ? -6.849 14.433 18.686 1.00 95.75 99 ASN A O 1
ATOM 734 N N . SER A 1 100 ? -7.738 12.383 18.868 1.00 92.31 100 SER A N 1
ATOM 735 C CA . SER A 1 100 ? -6.969 11.971 20.052 1.00 92.31 100 SER A CA 1
ATOM 736 C C . SER A 1 100 ? -5.505 11.624 19.780 1.00 92.31 100 SER A C 1
ATOM 738 O O . SER A 1 100 ? -4.710 11.615 20.718 1.00 92.31 100 SER A O 1
ATOM 740 N N . ILE A 1 101 ? -5.137 11.330 18.528 1.00 95.38 101 ILE A N 1
ATOM 741 C CA . ILE A 1 101 ? -3.770 10.935 18.155 1.00 95.38 101 ILE A CA 1
ATOM 742 C C . ILE A 1 101 ? -3.024 12.111 17.538 1.00 95.38 101 ILE A C 1
ATOM 744 O O . ILE A 1 101 ? -1.969 12.486 18.039 1.00 95.38 101 ILE A O 1
ATOM 748 N N . ASN A 1 102 ? -3.574 12.666 16.455 1.00 95.38 102 ASN A N 1
ATOM 749 C CA . ASN A 1 102 ? -3.051 13.801 15.702 1.00 95.38 102 ASN A CA 1
ATOM 750 C C . ASN A 1 102 ? -1.519 13.761 15.551 1.00 95.38 102 ASN A C 1
ATOM 752 O O . ASN A 1 102 ? -0.829 14.703 15.936 1.00 95.38 102 ASN A O 1
ATOM 756 N N . ASP A 1 103 ? -0.989 12.636 15.056 1.00 97.00 103 ASP A N 1
ATOM 757 C CA . ASP A 1 103 ? 0.455 12.384 15.034 1.00 97.00 103 ASP A CA 1
ATOM 758 C C . ASP A 1 103 ? 1.170 13.397 14.114 1.00 97.00 103 ASP A C 1
ATOM 760 O O . ASP A 1 103 ? 1.001 13.330 12.889 1.00 97.00 103 ASP A O 1
ATOM 764 N N . PRO A 1 104 ? 1.979 14.327 14.666 1.00 95.88 104 PRO A N 1
ATOM 765 C CA . PRO A 1 104 ? 2.594 15.403 13.894 1.00 95.88 104 PRO A CA 1
ATOM 766 C C . PRO A 1 104 ? 3.763 14.925 13.024 1.00 95.88 104 PRO A C 1
ATOM 768 O O . PRO A 1 104 ? 4.257 15.690 12.198 1.00 95.88 104 PRO A O 1
ATOM 771 N N . LEU A 1 105 ? 4.235 13.688 13.215 1.00 95.69 105 LEU A N 1
ATOM 772 C CA . LEU A 1 105 ? 5.317 13.105 12.422 1.00 95.69 105 LEU A CA 1
ATOM 773 C C . LEU A 1 105 ? 4.804 12.432 11.144 1.00 95.69 105 LEU A C 1
ATOM 775 O O . LEU A 1 105 ? 5.599 12.042 10.287 1.00 95.69 105 LEU A O 1
ATOM 779 N N . VAL A 1 106 ? 3.486 12.284 11.006 1.00 95.44 106 VAL A N 1
ATOM 780 C CA . VAL A 1 106 ? 2.868 11.690 9.825 1.00 95.44 106 VAL A CA 1
ATOM 781 C C . VAL A 1 106 ? 2.751 12.733 8.721 1.00 95.44 106 VAL A C 1
ATOM 783 O O . VAL A 1 106 ? 2.039 13.726 8.847 1.00 95.44 106 VAL A O 1
ATOM 786 N N . GLU A 1 107 ? 3.377 12.451 7.581 1.00 94.19 107 GLU A N 1
ATOM 787 C CA . GLU A 1 107 ? 3.224 13.235 6.358 1.00 94.19 107 GLU A CA 1
ATOM 788 C C . GLU A 1 107 ? 2.824 12.351 5.164 1.00 94.19 107 GLU A C 1
ATOM 790 O O . GLU A 1 107 ? 3.256 11.197 5.055 1.00 94.19 107 GLU A O 1
ATOM 795 N N . PRO A 1 108 ? 2.005 12.862 4.231 1.00 94.12 108 PRO A N 1
ATOM 796 C CA . PRO A 1 108 ? 1.810 12.208 2.952 1.00 94.12 108 PRO A CA 1
ATOM 797 C C . PRO A 1 108 ? 3.033 12.418 2.051 1.00 94.12 108 PRO A C 1
ATOM 799 O O . PRO A 1 108 ? 3.569 13.521 1.936 1.00 94.12 108 PRO A O 1
ATOM 802 N N . VAL A 1 109 ? 3.420 11.356 1.345 1.00 92.94 109 VAL A N 1
ATOM 803 C CA . VAL A 1 109 ? 4.402 11.422 0.260 1.00 92.94 109 VAL A CA 1
ATOM 804 C C . VAL A 1 109 ? 3.707 11.003 -1.025 1.00 92.94 109 VAL A C 1
ATOM 806 O O . VAL A 1 109 ? 3.329 9.840 -1.192 1.00 92.94 109 VAL A O 1
ATOM 809 N N . ARG A 1 110 ? 3.510 11.956 -1.935 1.00 93.31 110 ARG A N 1
ATOM 810 C CA . ARG A 1 110 ? 2.830 11.707 -3.203 1.00 93.31 110 ARG A CA 1
ATOM 811 C C . ARG A 1 110 ? 3.716 10.882 -4.125 1.00 93.31 110 ARG A C 1
ATOM 813 O O . ARG A 1 110 ? 4.842 11.268 -4.445 1.00 93.31 110 ARG A O 1
ATOM 820 N N . GLY A 1 111 ? 3.147 9.766 -4.572 1.00 91.81 111 GLY A N 1
ATOM 821 C CA . GLY A 1 111 ? 3.682 8.899 -5.610 1.00 91.81 111 GLY A CA 1
ATOM 822 C C . GLY A 1 111 ? 2.822 8.961 -6.865 1.00 91.81 111 GLY A C 1
ATOM 823 O O . GLY A 1 111 ? 1.602 8.820 -6.792 1.00 91.81 111 GLY A O 1
ATOM 824 N N . GLN A 1 112 ? 3.449 9.140 -8.025 1.00 92.88 112 GLN A N 1
ATOM 825 C CA . GLN A 1 112 ? 2.776 9.049 -9.322 1.00 92.88 112 GLN A CA 1
ATOM 826 C C . GLN A 1 112 ? 3.387 7.917 -10.140 1.00 92.88 112 GLN A C 1
ATOM 828 O O . GLN A 1 112 ? 4.608 7.803 -10.226 1.00 92.88 112 GLN A O 1
ATOM 833 N N . THR A 1 113 ? 2.530 7.088 -10.735 1.00 94.75 113 THR A N 1
ATOM 834 C CA . THR A 1 113 ? 2.940 5.921 -11.522 1.00 94.75 113 THR A CA 1
ATOM 835 C C . THR A 1 113 ? 2.077 5.760 -12.772 1.00 94.75 113 THR A C 1
ATOM 837 O O . THR A 1 113 ? 0.973 6.298 -12.867 1.00 94.75 113 THR A O 1
ATOM 840 N N . MET A 1 114 ? 2.586 4.999 -13.736 1.00 95.06 114 MET A N 1
ATOM 841 C CA . MET A 1 114 ? 1.888 4.536 -14.928 1.00 95.06 114 MET A CA 1
ATOM 842 C C . MET A 1 114 ? 1.858 3.010 -14.938 1.00 95.06 114 MET A C 1
ATOM 844 O O . MET A 1 114 ? 2.833 2.357 -14.577 1.00 95.06 114 MET A O 1
ATOM 848 N N . VAL A 1 115 ? 0.754 2.424 -15.398 1.00 94.75 115 VAL A N 1
ATOM 849 C CA 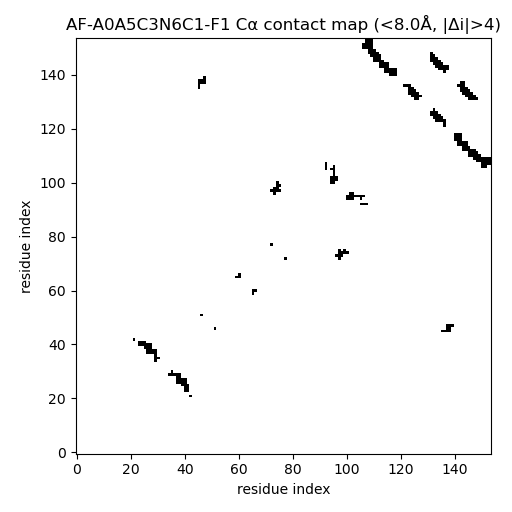. VAL A 1 115 ? 0.643 0.971 -15.577 1.00 94.75 115 VAL A CA 1
ATOM 850 C C . VAL A 1 115 ? 0.686 0.642 -17.061 1.00 94.75 115 VAL A C 1
ATOM 852 O O . VAL A 1 115 ? -0.167 1.096 -17.823 1.00 94.75 115 VAL A O 1
ATOM 855 N N . ILE A 1 116 ? 1.635 -0.200 -17.463 1.00 94.69 116 ILE A N 1
ATOM 856 C CA . ILE A 1 116 ? 1.748 -0.699 -18.837 1.00 94.69 116 ILE A CA 1
ATOM 857 C C . ILE A 1 116 ? 1.422 -2.191 -18.907 1.00 94.69 116 ILE A C 1
ATOM 859 O O . ILE A 1 116 ? 1.647 -2.946 -17.962 1.00 94.69 116 ILE A O 1
ATOM 863 N N . ARG A 1 117 ? 0.876 -2.638 -20.040 1.00 94.12 117 ARG A N 1
ATOM 864 C CA . ARG A 1 117 ? 0.520 -4.045 -20.281 1.00 94.12 117 ARG A CA 1
ATOM 865 C C . ARG A 1 117 ? 1.555 -4.709 -21.174 1.00 94.12 117 ARG A C 1
ATOM 867 O O . ARG A 1 117 ? 1.992 -4.097 -22.140 1.00 94.12 117 ARG A O 1
ATOM 874 N N . ARG A 1 118 ? 1.842 -5.988 -20.907 1.00 85.44 118 ARG A N 1
ATOM 875 C CA . ARG A 1 118 ? 2.759 -6.829 -21.696 1.00 85.44 118 ARG A CA 1
ATOM 876 C C . ARG A 1 118 ? 4.100 -6.126 -21.951 1.00 85.44 118 ARG A C 1
ATOM 878 O O . ARG A 1 118 ? 4.445 -5.883 -23.105 1.00 85.44 118 ARG A O 1
ATOM 885 N N . PRO A 1 119 ? 4.830 -5.766 -20.884 1.00 86.38 119 PRO A N 1
ATOM 886 C CA . PRO A 1 119 ? 6.127 -5.135 -21.045 1.00 86.38 119 PRO A CA 1
ATOM 887 C C . PRO A 1 119 ? 7.088 -6.111 -21.744 1.00 86.38 119 PRO A C 1
ATOM 889 O O . PRO A 1 119 ? 7.104 -7.302 -21.435 1.00 86.38 119 PRO A O 1
ATOM 892 N N . ALA A 1 120 ? 7.886 -5.613 -22.686 1.00 87.50 120 ALA A N 1
ATOM 893 C CA . ALA A 1 120 ? 8.928 -6.389 -23.361 1.00 87.50 120 ALA A CA 1
ATOM 894 C C . ALA A 1 120 ? 10.244 -6.374 -22.554 1.00 87.50 120 ALA A C 1
ATOM 896 O O . ALA A 1 120 ? 11.314 -6.149 -23.107 1.00 87.50 120 ALA A O 1
ATOM 897 N N . ILE A 1 121 ? 10.144 -6.544 -21.233 1.00 84.69 121 ILE A N 1
ATOM 898 C CA . ILE A 1 121 ? 11.270 -6.549 -20.290 1.00 84.69 121 ILE A CA 1
ATOM 899 C C . ILE A 1 121 ? 11.104 -7.730 -19.327 1.00 84.69 121 ILE A C 1
ATOM 901 O O . ILE A 1 121 ? 9.981 -8.138 -19.021 1.00 84.69 121 ILE A O 1
ATOM 905 N N . ASP A 1 122 ? 12.216 -8.266 -18.846 1.00 86.31 122 ASP A N 1
ATOM 906 C CA . ASP A 1 122 ? 12.280 -9.476 -18.019 1.00 86.31 122 ASP A CA 1
ATOM 907 C C . ASP A 1 122 ? 12.867 -9.238 -16.617 1.00 86.31 122 ASP A C 1
ATOM 909 O O . ASP A 1 122 ? 12.880 -10.147 -15.788 1.00 86.31 122 ASP A O 1
ATOM 913 N N . HIS A 1 123 ? 13.296 -8.010 -16.326 1.00 87.62 123 HIS A N 1
ATOM 914 C CA . HIS A 1 123 ? 13.858 -7.606 -15.045 1.00 87.62 123 HIS A CA 1
ATOM 915 C C . HIS A 1 123 ? 13.223 -6.311 -14.535 1.00 87.62 123 HIS A C 1
ATOM 917 O O . HIS A 1 123 ? 12.684 -5.500 -15.290 1.00 87.62 123 HIS A O 1
ATOM 923 N N . MET A 1 124 ? 13.297 -6.125 -13.219 1.00 90.88 124 MET A N 1
ATOM 924 C CA . MET A 1 124 ? 12.958 -4.860 -12.580 1.00 90.88 124 MET A CA 1
ATOM 925 C C . MET A 1 124 ? 14.162 -3.936 -12.570 1.00 90.88 124 MET A C 1
ATOM 927 O O . MET A 1 124 ? 15.297 -4.391 -12.440 1.00 90.88 124 MET A O 1
ATOM 931 N N . THR A 1 125 ? 13.903 -2.638 -12.641 1.00 90.12 125 THR A N 1
ATOM 932 C CA . THR A 1 125 ? 14.938 -1.616 -12.475 1.00 90.12 125 THR A CA 1
ATOM 933 C C . THR A 1 125 ? 14.476 -0.627 -11.429 1.00 90.12 125 THR A C 1
ATOM 935 O O . THR A 1 125 ? 13.337 -0.181 -11.472 1.00 90.12 125 THR A O 1
ATOM 938 N N . LEU A 1 126 ? 15.351 -0.292 -10.487 1.00 90.12 126 LEU A N 1
ATOM 939 C CA . LEU A 1 126 ? 15.124 0.768 -9.517 1.00 90.12 126 LEU A CA 1
ATOM 940 C C . LEU A 1 126 ? 16.315 1.714 -9.579 1.00 90.12 126 LEU A C 1
ATOM 942 O O . LEU A 1 126 ? 17.466 1.290 -9.473 1.00 90.12 126 LEU A O 1
ATOM 946 N N . ARG A 1 127 ? 16.030 3.000 -9.741 1.00 88.12 127 ARG A N 1
ATOM 947 C CA . ARG A 1 127 ? 17.009 4.077 -9.728 1.00 88.12 127 ARG A CA 1
ATOM 948 C C . ARG A 1 127 ? 16.574 5.126 -8.720 1.00 88.12 127 ARG A C 1
ATOM 950 O O . ARG A 1 127 ? 15.422 5.545 -8.687 1.00 88.12 127 ARG A O 1
ATOM 957 N N . SER A 1 128 ? 17.530 5.527 -7.896 1.00 85.06 128 SER A N 1
ATOM 958 C CA . SER A 1 128 ? 17.369 6.555 -6.877 1.00 85.06 128 SER A CA 1
ATOM 959 C C . SER A 1 128 ? 18.569 7.497 -6.927 1.00 85.06 128 SER A C 1
ATOM 961 O O . SER A 1 128 ? 19.674 7.084 -7.294 1.00 85.06 128 SER A O 1
ATOM 963 N N . GLY A 1 129 ? 18.355 8.764 -6.583 1.00 83.38 129 GLY A N 1
ATOM 964 C CA . GLY A 1 129 ? 19.344 9.833 -6.683 1.00 83.38 129 GLY A CA 1
ATOM 965 C C . GLY A 1 129 ? 18.725 11.066 -7.329 1.00 83.38 129 GLY A C 1
ATOM 966 O O . GLY A 1 129 ? 17.673 11.515 -6.889 1.00 83.38 129 GLY A O 1
ATOM 967 N N . ILE A 1 130 ? 19.378 11.597 -8.369 1.00 74.75 130 ILE A N 1
ATOM 968 C CA . ILE A 1 130 ? 18.856 12.731 -9.158 1.00 74.75 130 ILE A CA 1
ATOM 969 C C . ILE A 1 130 ? 17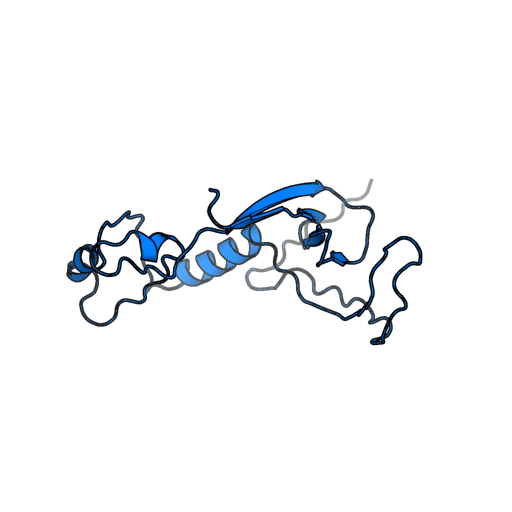.522 12.359 -9.816 1.00 74.75 130 ILE A C 1
ATOM 971 O O . ILE A 1 130 ? 16.571 13.129 -9.760 1.00 74.75 130 ILE A O 1
ATOM 975 N N . ASP A 1 131 ? 17.459 11.153 -10.384 1.00 76.12 131 ASP A N 1
ATOM 976 C CA . ASP A 1 131 ? 16.242 10.586 -10.949 1.00 76.12 131 ASP A CA 1
ATOM 977 C C . ASP A 1 131 ? 15.686 9.543 -9.975 1.00 76.12 131 ASP A C 1
ATOM 979 O O . ASP A 1 131 ? 16.420 8.655 -9.523 1.00 76.12 131 ASP A O 1
ATOM 983 N N . TYR A 1 132 ? 14.390 9.632 -9.681 1.00 82.75 132 TYR A N 1
ATOM 984 C CA . TYR A 1 132 ? 13.639 8.572 -9.018 1.00 82.75 132 TYR A CA 1
ATOM 985 C C . TYR A 1 132 ? 12.828 7.843 -10.087 1.00 82.75 132 TYR A C 1
ATOM 987 O O . TYR A 1 132 ? 11.907 8.403 -10.671 1.00 82.75 132 TYR A O 1
ATOM 995 N N . CYS A 1 133 ? 13.224 6.623 -10.430 1.00 87.38 133 CYS A N 1
ATOM 996 C CA . CYS A 1 133 ? 12.559 5.866 -11.483 1.00 87.38 133 CYS A CA 1
ATOM 997 C C . CYS A 1 133 ? 12.578 4.384 -11.150 1.00 87.38 133 CYS A C 1
ATOM 999 O O . CYS A 1 133 ? 13.624 3.828 -10.811 1.00 87.38 133 CYS A O 1
ATOM 1001 N N . ASP A 1 134 ? 11.427 3.746 -11.254 1.00 92.38 134 ASP A N 1
ATOM 1002 C CA . ASP A 1 134 ? 11.255 2.332 -11.004 1.00 92.38 134 ASP A CA 1
ATOM 1003 C C . ASP A 1 134 ? 10.414 1.682 -12.098 1.00 92.38 134 ASP A C 1
ATOM 1005 O O . ASP A 1 134 ? 9.469 2.248 -12.641 1.00 92.38 134 ASP A O 1
ATOM 1009 N N . VAL A 1 135 ? 10.788 0.453 -12.431 1.00 94.06 135 VAL A N 1
ATOM 1010 C CA . VAL A 1 135 ? 10.027 -0.425 -13.305 1.00 94.06 135 VAL A CA 1
ATOM 1011 C C . VAL A 1 135 ? 9.831 -1.734 -12.564 1.00 94.06 135 VAL A C 1
ATOM 1013 O O . VAL A 1 135 ? 10.770 -2.512 -12.387 1.00 94.06 135 VAL A O 1
ATOM 1016 N N . ILE A 1 136 ? 8.602 -1.963 -12.112 1.00 94.44 136 ILE A N 1
ATOM 1017 C CA . ILE A 1 136 ? 8.226 -3.102 -11.280 1.00 94.44 136 ILE A CA 1
ATOM 1018 C C . ILE A 1 136 ? 7.317 -4.021 -12.090 1.00 94.44 136 ILE A C 1
ATOM 1020 O O . ILE A 1 136 ? 6.180 -3.678 -12.422 1.00 94.44 136 ILE A O 1
ATOM 1024 N N . LEU A 1 137 ? 7.824 -5.212 -12.396 1.00 93.19 137 LEU A N 1
ATOM 1025 C CA . LEU A 1 137 ? 7.101 -6.255 -13.114 1.00 93.19 137 LEU A CA 1
ATOM 1026 C C . LEU A 1 137 ? 6.139 -6.986 -12.182 1.00 93.19 137 LEU A C 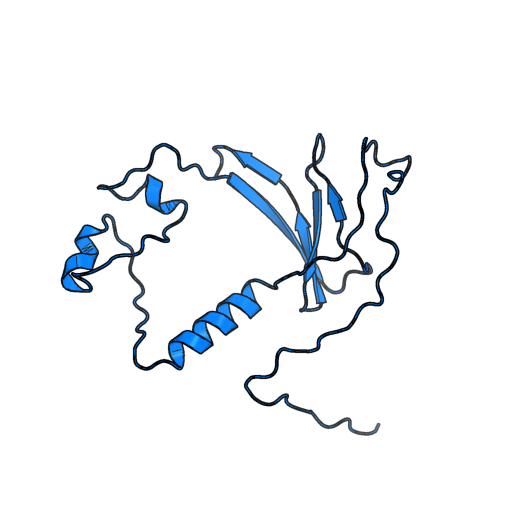1
ATOM 1028 O O . LEU A 1 137 ? 6.555 -7.576 -11.189 1.00 93.19 137 LEU A O 1
ATOM 1032 N N . ARG A 1 138 ? 4.851 -6.990 -12.523 1.00 91.44 138 ARG A N 1
ATOM 1033 C CA . ARG A 1 138 ? 3.801 -7.657 -11.747 1.00 91.44 138 ARG A CA 1
ATOM 1034 C C . ARG A 1 138 ? 3.478 -9.038 -12.318 1.00 91.44 138 ARG A C 1
ATOM 1036 O O . ARG A 1 138 ? 3.702 -9.331 -13.493 1.00 91.44 138 ARG A O 1
ATOM 1043 N N . GLY A 1 139 ? 2.902 -9.895 -11.475 1.00 87.25 139 GLY A N 1
ATOM 1044 C CA . GLY A 1 139 ? 2.527 -11.268 -11.840 1.00 87.25 139 GLY A CA 1
ATOM 1045 C C . GLY A 1 139 ? 1.350 -11.359 -12.822 1.00 87.25 139 GLY A C 1
ATOM 1046 O O . GLY A 1 139 ? 1.101 -12.414 -13.398 1.00 87.25 139 GLY A O 1
ATOM 1047 N N . ASP A 1 140 ? 0.649 -10.251 -13.055 1.00 89.94 140 ASP A N 1
ATOM 1048 C CA . ASP A 1 140 ? -0.535 -10.123 -13.912 1.00 89.94 140 ASP A CA 1
ATOM 1049 C C . ASP A 1 140 ? -0.209 -9.668 -15.354 1.00 89.94 140 ASP A C 1
ATOM 1051 O O . ASP A 1 140 ? -1.085 -9.195 -16.080 1.00 89.94 140 ASP A O 1
ATOM 1055 N N . ARG A 1 141 ? 1.052 -9.819 -15.790 1.00 90.00 141 ARG A N 1
ATOM 1056 C CA . ARG A 1 141 ? 1.565 -9.377 -17.107 1.00 90.00 141 ARG A CA 1
ATOM 1057 C C . ARG A 1 141 ? 1.504 -7.864 -17.328 1.00 90.00 141 ARG A C 1
ATOM 1059 O O . ARG A 1 141 ? 1.432 -7.400 -18.472 1.00 90.00 141 ARG A O 1
ATOM 1066 N N . THR A 1 142 ? 1.550 -7.088 -16.256 1.00 93.25 142 THR A N 1
ATOM 1067 C CA . THR A 1 142 ? 1.696 -5.635 -16.320 1.00 93.25 142 THR A CA 1
ATOM 1068 C C . THR A 1 142 ? 2.990 -5.189 -15.646 1.00 93.25 142 THR A C 1
ATOM 1070 O O . THR A 1 142 ? 3.592 -5.943 -14.882 1.00 93.25 142 THR A O 1
ATOM 1073 N N . ALA A 1 143 ? 3.424 -3.964 -15.925 1.00 94.31 143 ALA A N 1
ATOM 1074 C CA . ALA A 1 143 ? 4.467 -3.300 -15.156 1.00 94.31 143 ALA A CA 1
ATOM 1075 C C . ALA A 1 143 ? 3.943 -1.982 -14.602 1.00 94.31 143 ALA A C 1
ATOM 1077 O O . ALA A 1 143 ? 3.151 -1.301 -15.258 1.00 94.31 143 ALA A O 1
ATOM 1078 N N . VAL A 1 144 ? 4.408 -1.631 -13.411 1.00 95.12 144 VAL A N 1
ATOM 1079 C CA . VAL A 1 144 ? 4.292 -0.281 -12.869 1.00 95.12 144 VAL A CA 1
ATOM 1080 C C . VAL A 1 144 ? 5.576 0.453 -13.224 1.00 95.12 144 VAL A C 1
ATOM 1082 O O . VAL A 1 144 ? 6.661 -0.058 -12.958 1.00 95.12 144 VAL A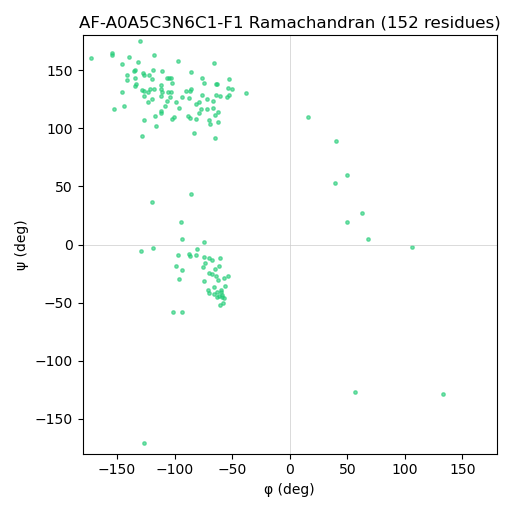 O 1
ATOM 1085 N N . ILE A 1 145 ? 5.438 1.615 -13.850 1.00 94.50 145 ILE A N 1
ATOM 1086 C CA . ILE A 1 145 ? 6.524 2.558 -14.090 1.00 94.50 145 ILE A CA 1
ATOM 1087 C C . ILE A 1 145 ? 6.288 3.748 -13.171 1.00 94.50 145 ILE A C 1
ATOM 1089 O O . ILE A 1 145 ? 5.260 4.418 -13.282 1.00 94.50 145 ILE A O 1
ATOM 1093 N N . GLY A 1 146 ? 7.220 4.013 -12.277 1.00 91.56 146 GLY A N 1
ATOM 1094 C CA . GLY A 1 146 ? 7.286 5.248 -11.511 1.00 91.56 146 GLY A CA 1
ATOM 1095 C C . GLY A 1 146 ? 8.674 5.891 -11.646 1.00 91.56 146 GLY A C 1
ATOM 1096 O O . GLY A 1 146 ? 9.471 5.499 -12.490 1.00 91.56 146 GLY A O 1
ATOM 1097 N N . GLY A 1 147 ? 8.993 6.931 -10.882 1.00 79.94 147 GLY A N 1
ATOM 1098 C CA . GLY A 1 147 ? 8.113 7.515 -9.888 1.00 79.94 147 GLY A CA 1
ATOM 1099 C C . GLY A 1 147 ? 8.412 8.978 -9.618 1.00 79.94 147 GLY A C 1
ATOM 1100 O O . GLY A 1 147 ? 9.478 9.507 -9.904 1.00 79.94 147 GLY A O 1
ATOM 1101 N N . ILE A 1 148 ? 7.439 9.624 -8.998 1.00 88.31 148 ILE A N 1
ATOM 1102 C CA . ILE A 1 148 ? 7.627 10.892 -8.302 1.00 88.31 148 ILE A CA 1
ATOM 1103 C C . ILE A 1 148 ? 7.624 10.581 -6.804 1.00 88.31 148 ILE A C 1
ATOM 1105 O O . ILE A 1 148 ? 6.882 9.702 -6.371 1.00 88.31 148 ILE A O 1
ATOM 1109 N N . LYS A 1 149 ? 8.448 11.288 -6.027 1.00 89.00 149 LYS A N 1
ATOM 1110 C CA . LYS A 1 149 ? 8.436 11.256 -4.561 1.00 89.00 149 LYS A CA 1
ATOM 1111 C C . LYS A 1 149 ? 8.366 12.691 -4.044 1.00 89.00 149 LYS A C 1
ATOM 1113 O O . LYS A 1 149 ? 9.392 13.353 -3.915 1.00 89.00 149 LYS A O 1
ATOM 1118 N N . GLU A 1 150 ? 7.158 13.179 -3.782 1.00 90.38 150 GLU A N 1
ATOM 1119 C CA . GLU A 1 150 ? 6.923 14.558 -3.333 1.00 90.38 150 GLU A CA 1
ATOM 1120 C C . GLU A 1 150 ? 6.424 14.595 -1.885 1.00 90.38 150 GLU A C 1
ATOM 1122 O O . GLU A 1 150 ? 5.328 14.126 -1.590 1.00 90.38 150 GLU A O 1
ATOM 1127 N N . HIS A 1 151 ? 7.224 15.177 -0.992 1.00 90.06 151 HIS A N 1
ATOM 1128 C CA . HIS A 1 151 ? 6.840 15.450 0.396 1.00 90.06 151 HIS A CA 1
ATOM 1129 C C . HIS A 1 151 ? 5.911 16.668 0.470 1.00 90.06 151 HIS A C 1
ATOM 1131 O O . HIS A 1 151 ? 6.076 17.622 -0.296 1.00 90.06 151 HIS A O 1
ATOM 1137 N N . GLY A 1 152 ? 4.931 16.643 1.377 1.00 80.50 152 GLY A N 1
ATOM 1138 C CA . GLY A 1 152 ? 4.035 17.779 1.635 1.00 80.50 152 GLY A CA 1
ATOM 1139 C C . GLY A 1 152 ? 3.067 18.137 0.497 1.00 80.50 152 GLY A C 1
ATOM 1140 O O . GLY A 1 152 ? 2.338 19.121 0.606 1.00 80.50 152 GLY A O 1
ATOM 1141 N N . LYS A 1 153 ? 3.032 17.356 -0.588 1.00 72.69 153 LYS A N 1
ATOM 1142 C CA . LYS A 1 153 ? 2.040 17.475 -1.662 1.00 72.69 153 LYS A CA 1
ATOM 1143 C C . LYS A 1 153 ? 1.139 16.248 -1.644 1.00 72.69 153 LYS A C 1
ATOM 1145 O O . LYS A 1 153 ? 1.641 15.130 -1.570 1.00 72.69 153 LYS A O 1
ATOM 1150 N N . THR A 1 154 ? -0.171 16.458 -1.731 1.00 60.50 154 THR A N 1
ATOM 1151 C CA . THR A 1 154 ? -1.193 15.409 -1.900 1.00 60.50 154 THR A CA 1
ATOM 1152 C C . THR A 1 154 ? -1.889 15.571 -3.231 1.00 60.50 154 THR A C 1
ATOM 1154 O O . THR A 1 154 ? -2.322 16.714 -3.495 1.00 60.50 154 THR A O 1
#

Solvent-accessible surface area (backbone atoms only — not comparable to full-atom values): 10374 Å² total; per-residue (Å²): 139,81,89,80,79,84,79,77,80,66,93,90,62,80,83,74,86,76,80,73,82,83,77,74,80,49,82,40,83,46,60,88,87,65,81,50,93,73,37,80,48,78,90,83,86,73,79,40,64,72,62,51,52,54,51,54,52,51,59,44,67,72,35,94,89,53,84,91,79,93,78,88,74,58,36,75,74,79,43,41,92,80,51,80,85,79,85,84,89,81,61,67,76,45,40,43,64,22,72,87,63,43,37,86,86,56,71,56,66,33,71,50,73,46,81,45,71,67,63,99,67,92,74,67,48,80,44,76,73,97,55,50,36,36,37,46,65,36,86,84,52,30,28,43,38,36,42,48,85,37,73,88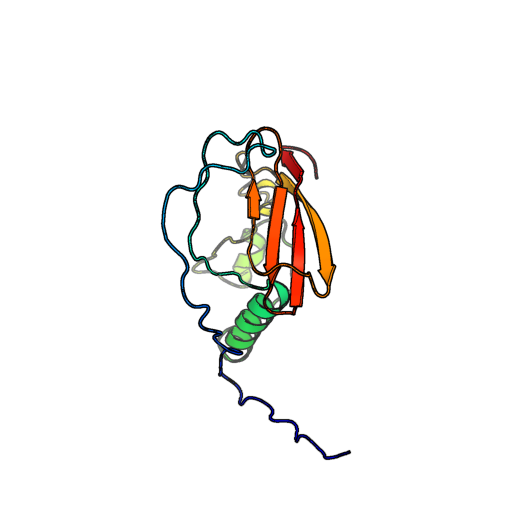,42,130

Organism: NCBI:txid5364

Radius of gyration: 21.73 Å; Cα contacts (8 Å, |Δi|>4): 159; chains: 1; bounding box: 48×46×59 Å

Sequence (154 aa):
MPDVCSSRSPPGQLPHRKSITVPHHGPIRAAPASNAKIGITYTSLVLTPSTYLTYLTSLFHASPNVAFVRQTISDLADLLPLCSDVLVNATGVGAGRLNSINDPLVEPVRGQTMVIRRPAIDHMTLRSGIDYCDVILRGDRTAVIGGIKEHGKT

Nearest PDB structures (foldseek):
  3if9-assembly1_A-2  TM=7.674E-01  e=1.063E-01  Bacillus subtilis
  3if9-assembly2_C-3  TM=6.822E-01  e=4.216E-02  Bacillus subtilis
  3if9-assembly1_B-2  TM=6.913E-01  e=5.739E-02  Bacillus subtilis

Mean predicted aligned error: 11.18 Å

Foldseek 3Di:
DDDDDDDDDDPPDDPDDPPDDDDDFDWDDPDPVPPDPTDTDDDDDDEDCVVVVVVVVVVQVVDPPDDDDDDDDLAPVVCCVVPVPDDDDPPQLCQCRRPVRVPPVGWDWDWDKDKAAQDPDDDWDADDDPDGWIWAQYPVRMIIIYGDTHTPDD

Secondary structure (DSSP, 8-state):
-------PPPTTPPS----PPPP--EE----GGG--S--EE-------HHHHHHHHHHHHHT-TT------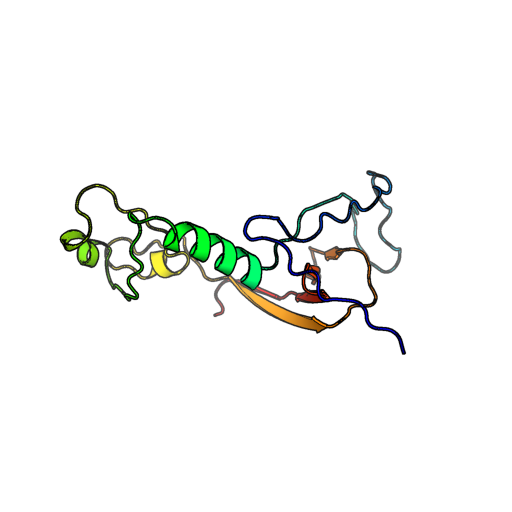--SSGGGGTTT-SS------GGGGGGSTTT--TT---EEEEEEEEES-S-SS-EEE-SSS-EEEEE-TTSEEEEEEEEEET--

InterPro domains:
  IPR023209 D-amino-acid oxidase [PTHR11530] (34-153)

pLDDT: mean 80.81, std 21.11, range [28.64, 97.12]